Protein AF-A0A9P7N6I1-F1 (afdb_monomer_lite)

Radius of gyration: 19.03 Å; chains: 1; bounding box: 47×28×42 Å

Sequence (91 aa):
MAVSLSDMDAHEQPSDEMRSEWKYFAKLDPSTLAQQEPRIDDPRRLLSENGFRQAGRIGREQVARAFAELDPALAGLAEADVPVIHHPLLP

Foldseek 3Di:
DPDDPVNDDPPDDDDPVRVVVVVVQVPDDPCCVVPPDQVDADPPDDPVSGQKDFPAWDFLQNVLVVLVVVPNVCSVVSPGIGTDIDHPPDD

Organism: NCBI:txid123648

Secondary structure (DSSP, 8-state):
----GGG--TTSPPPHHHHHHHHHHHHS-HHHHHHT-TTS--TTS-GGGSS-EEEEEE-HHHHHHHHHTT-GGGGGG--SPEEEEE-TT--

Structure (mmCIF, N/CA/C/O backbone):
data_AF-A0A9P7N6I1-F1
#
_entry.id   AF-A0A9P7N6I1-F1
#
loop_
_atom_site.group_PDB
_atom_site.id
_atom_site.type_symbol
_atom_site.label_atom_id
_atom_site.label_alt_id
_atom_site.label_comp_id
_atom_site.label_asym_id
_atom_site.label_entity_id
_atom_site.label_seq_id
_atom_site.pdbx_PDB_ins_code
_atom_site.Cartn_x
_atom_site.Cartn_y
_atom_site.Cartn_z
_atom_site.occupancy
_atom_site.B_iso_or_equiv
_atom_site.auth_seq_id
_atom_site.auth_comp_id
_atom_site.auth_asym_id
_atom_site.auth_atom_id
_atom_site.pdbx_PDB_model_num
ATOM 1 N N . MET A 1 1 ? 15.364 -15.438 -16.630 1.00 30.67 1 MET A N 1
ATOM 2 C CA . MET A 1 1 ? 15.806 -15.969 -15.323 1.00 30.67 1 MET A CA 1
ATOM 3 C C . MET A 1 1 ? 15.325 -14.992 -14.266 1.00 30.67 1 MET A C 1
ATOM 5 O O . MET A 1 1 ? 15.433 -13.800 -14.516 1.00 30.67 1 MET A O 1
ATOM 9 N N . ALA A 1 2 ? 14.729 -15.453 -13.166 1.00 37.47 2 ALA A N 1
ATOM 10 C CA . ALA A 1 2 ? 14.354 -14.553 -12.077 1.00 37.47 2 ALA A CA 1
ATOM 11 C C . ALA A 1 2 ? 15.641 -14.107 -11.368 1.00 37.47 2 ALA A C 1
ATOM 13 O O . ALA A 1 2 ? 16.305 -14.932 -10.746 1.00 37.47 2 ALA A O 1
ATOM 14 N N . VAL A 1 3 ? 16.025 -12.842 -11.542 1.00 56.22 3 VAL A N 1
ATOM 15 C CA . VAL A 1 3 ? 17.145 -12.230 -10.819 1.00 56.22 3 VAL A CA 1
ATOM 16 C C . VAL A 1 3 ? 16.667 -12.034 -9.384 1.00 56.22 3 VAL A C 1
ATOM 18 O O . VAL A 1 3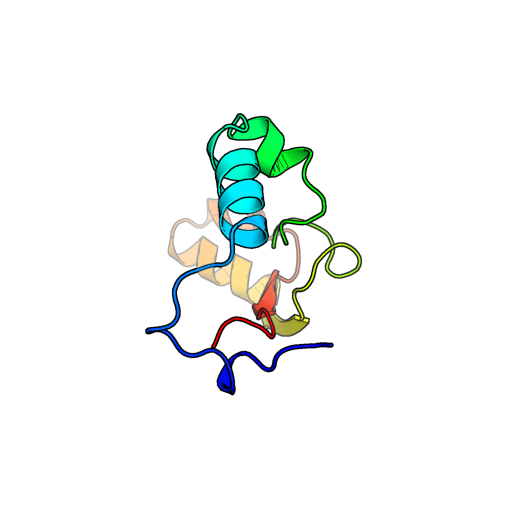 ? 15.665 -11.353 -9.159 1.00 56.22 3 VAL A O 1
ATOM 21 N N . SER A 1 4 ? 17.312 -12.685 -8.416 1.00 63.25 4 SER A N 1
ATOM 22 C CA . SER A 1 4 ? 17.080 -12.355 -7.010 1.00 63.25 4 SER A CA 1
ATOM 23 C C . SER A 1 4 ? 17.474 -10.893 -6.813 1.00 63.25 4 SER A C 1
ATOM 25 O O . SER A 1 4 ? 18.544 -10.495 -7.266 1.00 63.25 4 SER A O 1
ATOM 27 N N . LEU A 1 5 ? 16.652 -10.082 -6.138 1.00 63.59 5 LEU A N 1
ATOM 28 C CA . LEU A 1 5 ? 16.984 -8.673 -5.853 1.00 63.59 5 LEU A CA 1
ATOM 29 C C . LEU A 1 5 ? 18.347 -8.528 -5.153 1.00 63.59 5 LEU A C 1
ATOM 31 O O . LEU A 1 5 ? 19.008 -7.506 -5.283 1.00 63.59 5 LEU A O 1
ATOM 35 N N . SER A 1 6 ? 18.770 -9.568 -4.431 1.00 69.12 6 SER A N 1
ATOM 36 C CA . SER A 1 6 ? 20.063 -9.653 -3.750 1.00 69.12 6 SER A CA 1
ATOM 37 C C . SER A 1 6 ? 21.264 -9.803 -4.690 1.00 69.12 6 SER A C 1
ATOM 39 O O . SER A 1 6 ? 22.383 -9.531 -4.267 1.00 69.12 6 SER A O 1
ATOM 41 N N . ASP A 1 7 ? 21.038 -10.217 -5.938 1.00 71.50 7 ASP A N 1
ATOM 42 C CA . ASP A 1 7 ? 22.077 -10.423 -6.953 1.00 71.50 7 ASP A CA 1
ATOM 43 C C . ASP A 1 7 ? 22.231 -9.200 -7.878 1.00 71.50 7 ASP A C 1
ATOM 45 O O . ASP A 1 7 ? 23.077 -9.202 -8.771 1.00 71.50 7 ASP A O 1
ATOM 49 N N . MET A 1 8 ? 21.409 -8.157 -7.695 1.00 67.38 8 MET A N 1
ATOM 50 C CA . MET A 1 8 ? 21.495 -6.923 -8.477 1.00 67.38 8 MET A CA 1
ATOM 51 C C . MET A 1 8 ? 22.636 -6.039 -7.962 1.00 67.38 8 MET A C 1
ATOM 53 O O . MET A 1 8 ? 22.579 -5.528 -6.842 1.00 67.38 8 MET A O 1
ATOM 57 N N . ASP A 1 9 ? 23.656 -5.819 -8.794 1.00 77.69 9 ASP A N 1
ATOM 58 C CA . ASP A 1 9 ? 24.720 -4.857 -8.506 1.00 77.69 9 ASP A CA 1
ATOM 59 C C . ASP A 1 9 ? 24.212 -3.426 -8.739 1.00 77.69 9 ASP A C 1
ATOM 61 O O . ASP A 1 9 ? 23.950 -3.004 -9.864 1.00 77.69 9 ASP A O 1
ATOM 65 N N . ALA A 1 10 ? 24.094 -2.652 -7.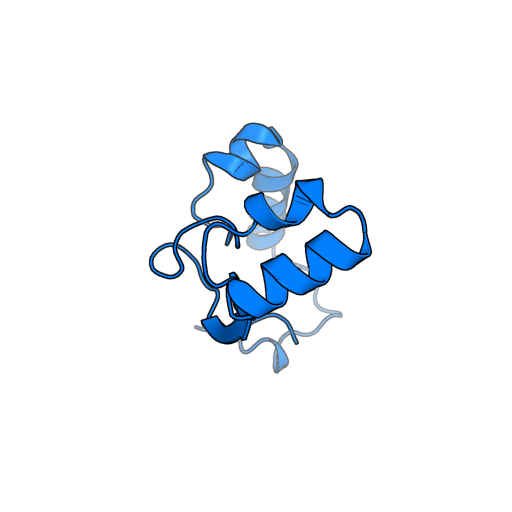660 1.00 76.56 10 ALA A N 1
ATOM 66 C CA . ALA A 1 10 ? 23.649 -1.261 -7.714 1.00 76.56 10 ALA A CA 1
ATOM 67 C C . ALA A 1 10 ? 24.617 -0.327 -8.472 1.00 76.56 10 ALA A C 1
ATOM 69 O O . ALA A 1 10 ? 24.243 0.803 -8.798 1.00 76.56 10 ALA A O 1
ATOM 70 N N . HIS A 1 11 ? 25.852 -0.763 -8.737 1.00 82.62 11 HIS A N 1
ATOM 71 C CA . HIS A 1 11 ? 26.833 -0.022 -9.530 1.00 82.62 11 HIS A CA 1
ATOM 72 C C . HIS A 1 11 ? 26.792 -0.368 -11.024 1.00 82.62 11 HIS A C 1
ATOM 74 O O . HIS A 1 11 ? 27.377 0.364 -11.834 1.00 82.62 11 HIS A O 1
ATOM 80 N N . GLU A 1 12 ? 26.097 -1.440 -11.405 1.00 85.31 12 GLU A N 1
ATOM 81 C CA . GLU A 1 12 ? 25.911 -1.800 -12.803 1.00 85.31 12 GLU A CA 1
ATOM 82 C C . GLU A 1 12 ? 25.016 -0.768 -13.502 1.00 85.31 12 GLU A C 1
ATOM 84 O O . GLU A 1 12 ? 24.002 -0.301 -12.976 1.00 85.31 12 GLU A O 1
ATOM 89 N N . GLN A 1 13 ? 25.409 -0.371 -14.713 1.00 87.19 13 GLN A N 1
ATOM 90 C CA . GLN A 1 13 ? 24.590 0.536 -15.507 1.00 87.19 13 GLN A CA 1
ATOM 91 C C . GLN A 1 13 ? 23.366 -0.209 -16.055 1.00 87.19 13 GLN A C 1
ATOM 93 O O . GLN A 1 13 ? 23.510 -1.324 -16.557 1.00 87.19 13 GLN A O 1
ATOM 98 N N . PRO A 1 14 ? 22.171 0.408 -16.051 1.00 85.94 14 PRO A N 1
ATOM 99 C CA . PRO A 1 14 ? 20.984 -0.228 -16.602 1.00 85.94 14 PRO A CA 1
ATOM 100 C C . PRO A 1 14 ? 21.165 -0.505 -18.099 1.00 85.94 14 PRO A C 1
ATOM 102 O O . PRO A 1 14 ? 21.650 0.345 -18.863 1.00 85.94 14 PRO A O 1
ATOM 105 N N . SER A 1 15 ? 20.718 -1.682 -18.534 1.00 91.00 15 SER A N 1
ATOM 106 C CA . SER A 1 15 ? 20.762 -2.080 -19.941 1.00 91.00 15 SER A CA 1
ATOM 107 C C . SER A 1 15 ? 19.971 -1.109 -20.834 1.00 91.00 15 SER A C 1
ATOM 109 O O . SER A 1 15 ? 19.149 -0.312 -20.364 1.00 91.00 15 SER A O 1
ATOM 111 N N . ASP A 1 16 ? 20.214 -1.142 -22.148 1.00 94.12 16 ASP A N 1
ATOM 112 C CA . ASP A 1 16 ? 19.425 -0.345 -23.103 1.00 94.12 16 ASP A CA 1
ATOM 113 C C . ASP A 1 16 ? 17.929 -0.692 -23.050 1.00 94.12 16 ASP A C 1
ATOM 115 O O . ASP A 1 16 ? 17.082 0.193 -23.204 1.00 94.12 16 ASP A O 1
ATOM 119 N N . GLU A 1 17 ? 17.603 -1.957 -22.779 1.00 93.31 17 GLU A N 1
ATOM 120 C CA . GLU A 1 17 ? 16.233 -2.440 -22.605 1.00 93.31 17 GLU A CA 1
ATOM 121 C C . GLU A 1 17 ? 15.579 -1.806 -21.372 1.00 93.31 17 GLU A C 1
ATOM 123 O O . GLU A 1 17 ? 14.551 -1.143 -21.505 1.00 93.31 17 GLU A O 1
ATOM 128 N N . MET A 1 18 ? 16.236 -1.868 -20.206 1.00 89.12 18 MET A N 1
ATOM 129 C CA . MET A 1 18 ? 15.743 -1.253 -18.965 1.00 89.12 18 MET A CA 1
ATOM 130 C C . MET A 1 18 ? 15.567 0.263 -19.107 1.00 89.12 18 MET A C 1
ATOM 132 O O . MET A 1 18 ? 14.567 0.836 -18.671 1.00 89.12 18 MET A O 1
ATOM 136 N N . ARG A 1 19 ? 16.521 0.940 -19.762 1.00 93.25 19 ARG A N 1
ATOM 137 C CA . ARG A 1 19 ? 16.425 2.383 -20.033 1.00 93.25 19 ARG A CA 1
ATOM 138 C C . ARG A 1 19 ? 15.265 2.716 -20.970 1.00 93.25 19 ARG A C 1
ATOM 140 O O . ARG A 1 19 ? 14.653 3.776 -20.821 1.00 93.25 19 ARG A O 1
ATOM 147 N N . SER A 1 20 ? 14.977 1.857 -21.942 1.00 95.12 20 SER A N 1
ATOM 148 C CA . SER A 1 20 ? 13.862 2.041 -22.875 1.00 95.12 20 SER A CA 1
ATOM 149 C C . SER A 1 20 ? 12.517 1.805 -22.191 1.00 95.12 20 SER A C 1
ATOM 151 O O . SER A 1 20 ? 11.601 2.607 -22.371 1.00 95.12 20 SER A O 1
ATOM 153 N N . GLU A 1 21 ? 12.423 0.780 -21.347 1.00 93.25 21 GLU A N 1
ATOM 154 C CA . GLU A 1 21 ? 11.234 0.493 -20.547 1.00 93.25 21 GLU A CA 1
ATOM 155 C C . GLU A 1 21 ? 10.931 1.630 -19.561 1.00 93.25 21 GLU A C 1
ATOM 157 O O . GLU A 1 21 ? 9.811 2.143 -19.533 1.00 93.25 21 GLU A O 1
ATOM 162 N N . TRP A 1 22 ? 11.943 2.134 -18.848 1.00 91.94 22 TRP A N 1
ATOM 163 C CA . TRP A 1 22 ? 11.786 3.310 -17.988 1.00 91.94 22 TRP A CA 1
ATOM 164 C C . TRP A 1 22 ? 11.283 4.535 -18.762 1.00 91.94 22 TRP A C 1
ATOM 166 O O . TRP A 1 22 ? 10.353 5.212 -18.326 1.00 91.94 22 TRP A O 1
ATOM 176 N N . LYS A 1 23 ? 11.860 4.821 -19.938 1.00 94.75 23 LYS A N 1
ATOM 177 C CA . LYS A 1 23 ? 11.425 5.944 -20.787 1.00 94.75 23 LYS A CA 1
ATOM 178 C C . LYS A 1 23 ? 9.978 5.812 -21.249 1.00 94.75 23 LYS A C 1
ATOM 180 O O . LYS A 1 23 ? 9.333 6.841 -21.438 1.00 94.75 23 LYS A O 1
ATOM 185 N N . TYR A 1 24 ? 9.497 4.594 -21.484 1.00 93.81 24 TYR A N 1
ATOM 186 C CA . TYR A 1 24 ? 8.096 4.353 -21.809 1.00 93.81 24 TYR A CA 1
ATOM 187 C C . TYR A 1 24 ? 7.208 4.769 -20.630 1.00 93.81 24 TYR A C 1
ATOM 189 O O . TYR A 1 24 ? 6.371 5.654 -20.797 1.00 93.81 24 TYR A O 1
ATOM 197 N N . PHE A 1 25 ? 7.464 4.240 -19.429 1.00 92.69 25 PHE A N 1
ATOM 198 C CA . PHE A 1 25 ? 6.665 4.559 -18.242 1.00 92.69 25 PHE A CA 1
ATOM 199 C C . PHE A 1 25 ? 6.733 6.042 -17.864 1.00 92.69 25 PHE A C 1
ATOM 201 O O . PHE A 1 25 ? 5.709 6.649 -17.574 1.00 92.69 25 PHE A O 1
ATOM 208 N N . ALA A 1 26 ? 7.916 6.654 -17.941 1.00 92.25 26 ALA A N 1
ATOM 209 C CA . ALA A 1 26 ? 8.126 8.060 -17.598 1.00 92.25 26 ALA A CA 1
ATOM 210 C C . ALA A 1 26 ? 7.378 9.050 -18.512 1.00 92.25 26 ALA A C 1
ATOM 212 O O . ALA A 1 26 ? 7.247 10.222 -18.165 1.00 92.25 26 ALA A O 1
ATOM 213 N N . LYS A 1 27 ? 6.927 8.608 -19.692 1.00 94.69 27 LYS A N 1
ATOM 214 C CA . LYS A 1 27 ? 6.174 9.430 -20.651 1.00 94.69 27 LYS A CA 1
ATOM 215 C C . LYS A 1 27 ? 4.666 9.203 -20.600 1.00 94.69 27 LYS A C 1
ATOM 217 O O . LYS A 1 27 ? 3.942 9.943 -21.264 1.00 94.69 27 LYS A O 1
ATOM 222 N N . LEU A 1 28 ? 4.200 8.177 -19.891 1.00 93.38 28 LEU A N 1
ATOM 223 C CA . LEU A 1 28 ? 2.774 7.913 -19.763 1.00 93.38 28 LEU A CA 1
ATOM 224 C C . LEU A 1 28 ? 2.102 8.987 -18.906 1.00 93.38 28 LEU A C 1
ATOM 226 O O . LEU A 1 28 ? 2.691 9.524 -17.967 1.00 93.38 28 LEU A O 1
ATOM 230 N N . ASP A 1 29 ? 0.842 9.273 -19.225 1.00 93.69 29 ASP A N 1
ATOM 231 C CA . ASP A 1 29 ? 0.006 10.125 -18.390 1.00 93.69 29 ASP A CA 1
ATOM 232 C C . ASP A 1 29 ? -0.241 9.453 -17.020 1.00 93.69 29 ASP A C 1
ATOM 234 O O . ASP A 1 29 ? -0.434 8.230 -16.969 1.00 93.69 29 ASP A O 1
ATOM 238 N N . PRO A 1 30 ? -0.270 10.209 -15.903 1.00 88.94 30 PRO A N 1
ATOM 239 C CA . PRO A 1 30 ? -0.507 9.643 -14.576 1.00 88.94 30 PRO A CA 1
ATOM 240 C C . PRO A 1 30 ? -1.793 8.814 -14.466 1.00 88.94 30 PRO A C 1
ATOM 242 O O . PRO A 1 30 ? -1.817 7.813 -13.749 1.00 88.94 30 PRO A O 1
ATOM 245 N N . SER A 1 31 ? -2.859 9.192 -15.179 1.00 89.62 31 SER A N 1
ATOM 246 C CA . SER A 1 31 ? -4.109 8.426 -15.182 1.00 89.62 31 SER A CA 1
ATOM 247 C C . SER A 1 31 ? -3.959 7.101 -15.932 1.00 89.62 31 SER A C 1
ATOM 249 O O . SER A 1 31 ? -4.432 6.072 -15.447 1.00 89.62 31 SER A O 1
ATOM 251 N N . THR A 1 32 ? -3.224 7.090 -17.048 1.00 88.62 32 THR A N 1
ATOM 252 C CA . THR A 1 32 ? -2.874 5.865 -17.779 1.00 88.62 32 THR A CA 1
ATOM 253 C C . THR A 1 32 ? -2.043 4.928 -16.906 1.00 88.62 32 THR A C 1
ATOM 255 O O . THR A 1 32 ? -2.370 3.748 -16.810 1.00 88.62 32 THR A O 1
ATOM 258 N N . LEU A 1 33 ? -1.030 5.448 -16.205 1.00 86.81 33 LEU A N 1
ATOM 259 C CA . LEU A 1 33 ? -0.222 4.658 -15.269 1.00 86.81 33 LEU A CA 1
ATOM 260 C C . LEU A 1 33 ? -1.077 4.028 -14.164 1.00 86.81 33 LEU A C 1
ATOM 262 O O . LEU A 1 33 ? -0.959 2.837 -13.900 1.00 86.81 33 LEU A O 1
ATOM 266 N N . ALA A 1 34 ? -1.956 4.811 -13.535 1.00 84.00 34 ALA A N 1
ATOM 267 C CA . ALA A 1 34 ? -2.742 4.344 -12.396 1.00 84.00 34 ALA A CA 1
ATOM 268 C C . ALA A 1 34 ? -3.878 3.382 -12.781 1.00 84.00 34 ALA A C 1
ATOM 270 O O . ALA A 1 34 ? -4.247 2.507 -11.998 1.00 84.00 34 ALA A O 1
ATOM 271 N N . GLN A 1 35 ? -4.488 3.565 -13.953 1.00 83.69 35 GLN A N 1
ATOM 272 C CA . GLN A 1 35 ? -5.725 2.864 -14.309 1.00 83.69 35 GLN A CA 1
ATOM 273 C C . GLN A 1 35 ? -5.517 1.786 -15.364 1.00 83.69 35 GLN A C 1
ATOM 275 O O . GLN A 1 35 ? -6.206 0.769 -15.329 1.00 83.69 35 GLN A O 1
ATOM 280 N N . GLN A 1 36 ? -4.590 1.996 -16.297 1.00 83.62 36 GLN A N 1
ATOM 281 C CA . GLN A 1 36 ? -4.509 1.196 -17.516 1.00 83.62 36 GLN A CA 1
ATOM 282 C C . GLN A 1 36 ? -3.303 0.266 -17.540 1.00 83.62 36 GLN A C 1
ATOM 284 O O . GLN A 1 36 ? -3.363 -0.722 -18.264 1.00 83.62 36 GLN A O 1
ATOM 289 N N . GLU A 1 37 ? -2.254 0.516 -16.744 1.00 88.62 37 GLU A N 1
ATOM 290 C CA . GLU A 1 37 ? -1.085 -0.364 -16.750 1.00 88.62 37 GLU A CA 1
ATOM 291 C C . GLU A 1 37 ? -1.214 -1.567 -15.805 1.00 88.62 37 GLU A C 1
ATOM 293 O O . GLU A 1 37 ? -1.231 -1.395 -14.587 1.00 88.62 37 GLU A O 1
ATOM 298 N N . PRO A 1 38 ? -1.257 -2.812 -16.329 1.00 86.06 38 PRO A N 1
ATOM 299 C CA . PRO A 1 38 ? -1.400 -4.015 -15.511 1.00 86.06 38 PRO A CA 1
ATOM 300 C C . PRO A 1 38 ? -0.083 -4.462 -14.864 1.00 86.06 38 PRO A C 1
ATOM 302 O O . PRO A 1 38 ? -0.092 -5.339 -14.012 1.00 86.06 38 PRO A O 1
ATOM 305 N N . ARG A 1 39 ? 1.053 -3.885 -15.280 1.00 87.75 39 ARG A N 1
ATOM 306 C CA . ARG A 1 39 ? 2.389 -4.196 -14.742 1.00 87.75 39 ARG A CA 1
ATOM 307 C C . ARG A 1 39 ? 2.689 -3.489 -13.417 1.00 87.75 39 ARG A C 1
ATOM 309 O O . ARG A 1 39 ? 3.725 -3.756 -12.821 1.00 87.75 39 ARG A O 1
ATOM 316 N N . ILE A 1 40 ? 1.833 -2.558 -12.999 1.00 88.00 40 ILE A N 1
ATOM 317 C CA . ILE A 1 40 ? 1.983 -1.815 -11.750 1.00 88.00 40 ILE A CA 1
ATOM 318 C C . ILE A 1 40 ? 1.027 -2.422 -10.732 1.00 88.00 40 ILE A C 1
ATOM 320 O O . ILE A 1 40 ? -0.192 -2.372 -10.899 1.00 88.00 40 ILE A O 1
ATOM 324 N N . ASP A 1 41 ? 1.592 -2.974 -9.665 1.00 89.94 41 ASP A N 1
ATOM 325 C CA . ASP A 1 41 ? 0.813 -3.507 -8.559 1.00 89.94 41 ASP A CA 1
ATOM 326 C C . ASP A 1 41 ? 0.146 -2.366 -7.775 1.00 89.94 41 ASP A C 1
ATOM 328 O O . ASP A 1 41 ? 0.816 -1.538 -7.156 1.00 89.94 41 ASP A O 1
ATOM 332 N N . ASP A 1 42 ? -1.191 -2.327 -7.787 1.00 88.44 42 ASP A N 1
ATOM 333 C CA . ASP A 1 42 ? -1.992 -1.342 -7.049 1.00 88.44 42 ASP A CA 1
ATOM 334 C C . ASP A 1 42 ? -2.614 -1.989 -5.795 1.00 88.44 42 ASP A C 1
ATOM 336 O O . ASP A 1 42 ? -3.436 -2.907 -5.926 1.00 88.44 42 ASP A O 1
ATOM 340 N N . PRO A 1 43 ? -2.290 -1.508 -4.577 1.00 89.94 43 PRO A N 1
ATOM 341 C CA . PRO A 1 43 ? -2.828 -2.055 -3.330 1.00 89.94 43 PRO A CA 1
ATOM 342 C C . PRO A 1 43 ? -4.342 -1.854 -3.163 1.00 89.94 43 PRO A C 1
ATOM 344 O O . PRO A 1 43 ? -4.940 -2.449 -2.270 1.00 89.94 43 PRO A O 1
ATOM 347 N N . ARG A 1 44 ? -4.971 -1.010 -3.993 1.00 87.00 44 ARG A N 1
ATOM 348 C CA . ARG A 1 44 ? -6.422 -0.759 -3.984 1.00 87.00 44 ARG A CA 1
ATOM 349 C C . ARG A 1 44 ? -7.209 -1.786 -4.800 1.00 87.00 44 ARG A C 1
ATOM 351 O O . ARG A 1 44 ? -8.431 -1.828 -4.688 1.00 87.00 44 ARG A O 1
ATOM 358 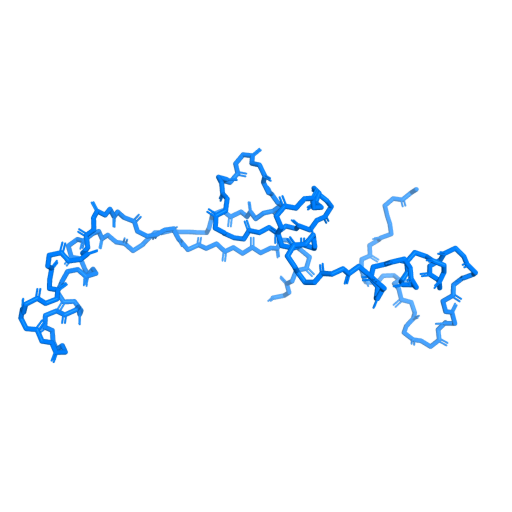N N . ARG A 1 45 ? -6.536 -2.574 -5.644 1.00 88.75 45 ARG A N 1
ATOM 359 C CA . ARG A 1 45 ? -7.154 -3.665 -6.413 1.00 88.75 45 ARG A CA 1
ATOM 360 C C . ARG A 1 45 ? -7.303 -4.918 -5.554 1.00 88.75 45 ARG A C 1
ATOM 362 O O . ARG A 1 45 ? -6.726 -5.022 -4.472 1.00 88.75 45 ARG A O 1
ATOM 369 N N . LEU A 1 46 ? -8.080 -5.880 -6.046 1.00 89.88 46 LEU A N 1
ATOM 370 C CA . LEU A 1 46 ? -8.206 -7.180 -5.394 1.00 89.88 46 LEU A CA 1
ATOM 371 C C . LEU A 1 46 ? -6.834 -7.861 -5.309 1.00 89.88 46 LEU A C 1
ATOM 373 O O . LEU A 1 46 ? -6.051 -7.804 -6.252 1.00 89.88 46 LEU A O 1
ATOM 377 N N . LEU A 1 47 ? -6.561 -8.566 -4.206 1.00 90.62 47 LEU A N 1
ATOM 378 C CA . LEU A 1 47 ? -5.289 -9.284 -4.023 1.00 90.62 47 LEU A CA 1
ATOM 379 C C . LEU A 1 47 ? -5.065 -10.397 -5.056 1.00 90.62 47 LEU A C 1
ATOM 381 O O . LEU A 1 47 ? -3.940 -10.818 -5.281 1.00 90.62 47 LEU A O 1
ATOM 385 N N . SER A 1 48 ? -6.131 -10.881 -5.699 1.00 88.75 48 SER A N 1
ATOM 386 C CA . SER A 1 48 ? -6.041 -11.810 -6.831 1.00 88.75 48 SER A CA 1
ATOM 387 C C . SER A 1 48 ? -5.557 -11.152 -8.128 1.00 88.75 48 SER A C 1
ATOM 389 O O . SER A 1 48 ? -5.260 -11.853 -9.089 1.00 88.75 48 SER A O 1
ATOM 391 N N . GLU A 1 49 ? -5.524 -9.821 -8.170 1.00 87.62 49 GLU A N 1
ATOM 392 C CA . GLU A 1 49 ? -5.236 -8.996 -9.347 1.00 87.62 49 GLU A CA 1
ATOM 393 C C . GLU A 1 49 ? -3.983 -8.124 -9.149 1.00 87.62 49 GLU A C 1
ATOM 395 O O . GLU A 1 49 ? -3.718 -7.238 -9.961 1.00 87.62 49 GLU A O 1
ATOM 400 N N . ASN A 1 50 ? -3.223 -8.343 -8.069 1.00 90.12 50 ASN A N 1
ATOM 401 C CA . ASN A 1 50 ? -1.974 -7.638 -7.788 1.00 90.12 50 ASN A CA 1
ATOM 402 C C . ASN A 1 50 ? -0.922 -8.566 -7.144 1.00 90.12 50 ASN A C 1
ATOM 404 O O . ASN A 1 50 ? -1.204 -9.705 -6.775 1.00 90.12 50 ASN A O 1
ATOM 408 N N . GLY A 1 51 ? 0.310 -8.075 -7.027 1.00 91.12 51 GLY A N 1
ATOM 409 C CA . GLY A 1 51 ? 1.461 -8.774 -6.449 1.00 91.12 51 GLY A CA 1
ATOM 410 C C . GLY A 1 51 ? 1.546 -8.745 -4.919 1.00 91.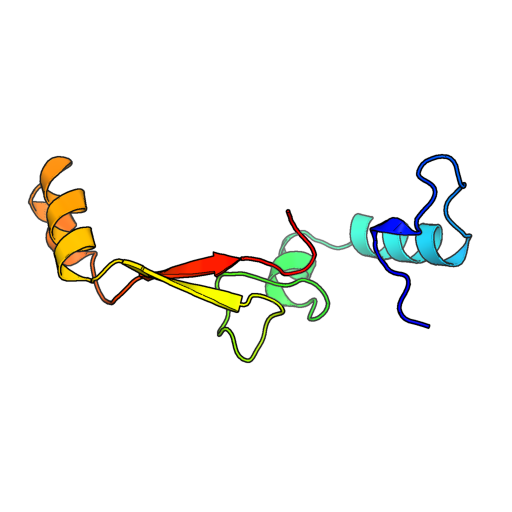12 51 GLY A C 1
ATOM 411 O O . GLY A 1 51 ? 2.490 -9.299 -4.343 1.00 91.12 51 GLY A O 1
ATOM 412 N N . PHE A 1 52 ? 0.590 -8.115 -4.229 1.00 94.69 52 PHE A N 1
ATOM 413 C CA . PHE A 1 52 ? 0.610 -8.005 -2.772 1.00 94.69 52 PHE A CA 1
ATOM 414 C C . PHE A 1 52 ? 0.152 -9.298 -2.091 1.00 94.69 52 PHE A C 1
ATOM 416 O O . PHE A 1 52 ? -0.667 -10.065 -2.592 1.00 94.69 52 PHE A O 1
ATOM 423 N N . ARG A 1 53 ? 0.663 -9.527 -0.882 1.00 94.31 53 ARG A N 1
ATOM 424 C CA . ARG A 1 53 ? 0.263 -10.631 -0.008 1.00 94.31 53 ARG A CA 1
ATOM 425 C C . ARG A 1 53 ? -0.325 -10.090 1.279 1.00 94.31 53 ARG A C 1
ATOM 427 O O . ARG A 1 53 ? 0.162 -9.106 1.831 1.00 94.31 53 ARG A O 1
ATOM 434 N N . GLN A 1 54 ? -1.355 -10.757 1.780 1.00 95.50 54 GLN A N 1
ATOM 435 C CA . GLN A 1 54 ? -1.951 -10.411 3.061 1.00 95.50 54 GLN A CA 1
ATOM 436 C C . GLN A 1 54 ? -1.119 -10.989 4.212 1.00 95.50 54 GLN A C 1
ATOM 438 O O . GLN A 1 54 ? -0.959 -12.203 4.316 1.00 95.50 54 GLN A O 1
ATOM 443 N N . ALA A 1 55 ? -0.633 -10.119 5.096 1.00 95.06 55 ALA A N 1
ATOM 444 C CA . ALA A 1 55 ? 0.036 -10.497 6.343 1.00 95.06 55 ALA A CA 1
ATOM 445 C C . ALA A 1 55 ? -0.940 -10.581 7.528 1.00 95.06 55 ALA A C 1
ATOM 447 O O . ALA A 1 55 ? -0.698 -11.303 8.492 1.00 95.06 55 ALA A O 1
ATOM 448 N N . GLY A 1 56 ? -2.051 -9.842 7.472 1.00 96.12 56 GLY A N 1
ATOM 449 C CA . GLY A 1 56 ? -3.021 -9.791 8.559 1.00 96.12 56 GLY A CA 1
ATOM 450 C C . GLY A 1 56 ? -4.265 -8.986 8.209 1.00 96.12 56 GLY A C 1
ATOM 451 O O . GLY A 1 56 ? -4.541 -8.703 7.041 1.00 96.12 56 GLY A O 1
ATOM 452 N N . ARG A 1 57 ? -5.043 -8.626 9.229 1.00 96.75 57 ARG A N 1
ATOM 453 C CA . ARG A 1 57 ? -6.213 -7.756 9.084 1.00 96.75 57 ARG A CA 1
ATOM 454 C C . ARG A 1 57 ? -6.427 -6.916 10.337 1.00 96.75 57 ARG A C 1
ATOM 456 O O . ARG A 1 57 ? -6.130 -7.373 11.439 1.00 96.75 57 ARG A O 1
ATOM 463 N N . ILE A 1 58 ? -6.994 -5.734 10.154 1.00 97.44 58 ILE A N 1
ATOM 464 C CA . ILE A 1 58 ? -7.552 -4.909 11.222 1.00 97.44 58 ILE A CA 1
ATOM 465 C C . ILE A 1 58 ? -9.066 -5.094 11.166 1.00 97.44 58 ILE A C 1
ATOM 467 O O . ILE A 1 58 ? -9.679 -4.862 10.125 1.00 97.44 58 ILE A O 1
ATOM 471 N N . GLY A 1 59 ? -9.662 -5.549 12.267 1.00 98.00 59 GLY A N 1
ATOM 472 C CA . GLY A 1 59 ? -11.099 -5.809 12.315 1.00 98.00 59 GLY A CA 1
ATOM 473 C C . GLY A 1 59 ? -11.914 -4.527 12.155 1.00 98.00 59 GLY A C 1
ATOM 474 O O . GLY A 1 59 ? -11.548 -3.489 12.712 1.00 98.00 59 GLY A O 1
ATOM 475 N N . ARG A 1 60 ? -13.049 -4.600 11.456 1.00 97.75 60 ARG A N 1
ATOM 476 C CA . ARG A 1 60 ? -13.958 -3.463 11.229 1.00 97.75 60 ARG A CA 1
ATOM 477 C C . ARG A 1 60 ? -14.298 -2.709 12.517 1.00 97.75 60 ARG A C 1
ATOM 479 O O . ARG A 1 60 ? -14.293 -1.486 12.541 1.00 97.75 60 ARG A O 1
ATOM 486 N N . GLU A 1 61 ? -14.558 -3.428 13.609 1.00 97.88 61 GLU A N 1
ATOM 487 C CA . GLU A 1 61 ? -14.879 -2.835 14.917 1.00 97.88 61 GLU A CA 1
ATOM 488 C C . GLU A 1 61 ? -13.713 -2.034 15.502 1.00 97.88 61 GLU A C 1
ATOM 490 O O . GLU A 1 61 ? -13.909 -0.970 16.090 1.00 97.88 61 GLU A O 1
ATOM 495 N N . GLN A 1 62 ? -12.485 -2.518 15.306 1.00 98.06 62 GLN A N 1
ATOM 496 C CA . GLN A 1 62 ? -11.285 -1.807 15.723 1.00 98.06 62 GLN A CA 1
ATOM 497 C C . GLN A 1 62 ? -11.099 -0.525 14.906 1.00 98.06 62 GLN A C 1
ATOM 499 O O . GLN A 1 62 ? -10.757 0.502 15.489 1.00 98.06 62 GLN A O 1
ATOM 504 N N . VAL A 1 63 ? -11.361 -0.571 13.594 1.00 97.81 63 VAL A N 1
ATOM 505 C CA . VAL A 1 63 ? -11.332 0.614 12.720 1.00 97.81 63 VAL A CA 1
ATOM 506 C C . VAL A 1 63 ? -12.412 1.616 13.129 1.00 97.81 63 VAL A C 1
ATOM 508 O O . VAL A 1 63 ? -12.105 2.787 13.323 1.00 97.81 63 VAL A O 1
ATOM 511 N N . ALA A 1 64 ? -13.648 1.157 13.349 1.00 98.25 64 ALA A N 1
ATOM 512 C CA . ALA A 1 64 ? -14.763 2.002 13.777 1.00 98.25 64 ALA A CA 1
ATOM 513 C C . ALA A 1 64 ? -14.453 2.727 15.093 1.00 98.25 64 ALA A C 1
ATOM 515 O O . ALA A 1 64 ? -14.665 3.933 15.204 1.00 98.25 64 ALA A O 1
ATOM 516 N N . ARG A 1 65 ? -13.898 2.003 16.075 1.00 98.31 65 ARG A N 1
ATOM 517 C CA . ARG A 1 65 ? -13.463 2.591 17.346 1.00 98.31 65 ARG A CA 1
ATOM 518 C C . ARG A 1 65 ? -12.359 3.623 17.132 1.00 98.31 65 ARG A C 1
ATOM 520 O O . ARG A 1 65 ? -12.456 4.708 17.681 1.00 98.31 65 ARG A O 1
ATOM 527 N N . ALA A 1 66 ? -11.345 3.312 16.323 1.00 97.38 66 ALA A N 1
ATOM 528 C CA . ALA A 1 66 ? -10.256 4.247 16.040 1.00 97.38 66 ALA A CA 1
ATOM 529 C C . ALA A 1 66 ? -10.745 5.530 15.344 1.00 97.38 66 ALA A C 1
ATOM 531 O O . ALA A 1 66 ? -10.272 6.614 15.665 1.00 97.38 66 ALA A O 1
ATOM 532 N N . PHE A 1 67 ? -11.709 5.428 14.425 1.00 97.81 67 PHE A N 1
ATOM 533 C CA . PHE A 1 67 ? -12.326 6.594 13.789 1.00 97.81 67 PHE A CA 1
ATOM 534 C C . PHE A 1 67 ? -13.158 7.424 14.772 1.00 97.81 67 PHE A C 1
ATOM 536 O O . PHE A 1 67 ? -13.085 8.649 14.731 1.00 97.81 67 PHE A O 1
ATOM 543 N N . ALA A 1 68 ? -13.883 6.778 15.690 1.00 98.06 68 ALA A N 1
ATOM 544 C CA . ALA A 1 68 ? -14.667 7.463 16.718 1.00 98.06 68 ALA A CA 1
ATOM 545 C C . ALA A 1 68 ? -13.814 8.306 17.684 1.00 98.06 68 ALA A C 1
ATOM 547 O O . ALA A 1 68 ? -14.304 9.311 18.192 1.00 98.06 68 ALA A O 1
ATOM 548 N N . GLU A 1 69 ? -12.553 7.922 17.919 1.00 98.12 69 GLU A N 1
ATOM 549 C CA . GLU A 1 69 ? -11.600 8.715 18.716 1.00 98.12 69 GLU A CA 1
ATOM 550 C C . GLU A 1 69 ? -11.247 10.057 18.049 1.00 98.12 69 GLU A C 1
ATOM 552 O O . GLU A 1 69 ? -10.870 11.003 18.737 1.00 98.12 69 GLU A O 1
ATOM 557 N N . LEU A 1 70 ? -11.361 10.156 16.718 1.00 97.25 70 LEU A N 1
ATOM 558 C CA . LEU A 1 70 ? -11.167 11.410 15.981 1.00 97.25 70 LEU A CA 1
ATOM 559 C C . LEU A 1 70 ? -12.456 12.238 15.952 1.00 97.25 70 LEU A C 1
ATOM 561 O O . LEU A 1 70 ? -12.439 13.425 16.269 1.00 97.25 70 LEU A O 1
ATOM 565 N N . ASP A 1 71 ? -13.562 11.603 15.564 1.00 97.38 71 ASP A N 1
ATOM 566 C CA . ASP A 1 71 ? -14.912 12.163 15.607 1.00 97.38 71 ASP A CA 1
ATOM 567 C C . ASP A 1 71 ? -15.924 10.998 15.635 1.00 97.38 71 ASP A C 1
ATOM 569 O O . ASP A 1 71 ? -15.878 10.132 14.751 1.00 97.38 71 ASP A O 1
ATOM 573 N N . PRO A 1 72 ? -16.863 10.953 16.602 1.00 96.88 72 PRO A N 1
ATOM 574 C CA . PRO A 1 72 ? -17.884 9.909 16.682 1.00 96.88 72 PRO A CA 1
ATOM 575 C C . PRO A 1 72 ? -18.673 9.674 15.383 1.00 96.88 72 PRO A C 1
ATOM 577 O O . PRO A 1 72 ? -19.088 8.543 15.122 1.00 96.88 72 PRO A O 1
ATOM 580 N N . ALA A 1 73 ? -18.864 10.700 14.548 1.00 97.31 73 ALA A N 1
ATOM 581 C CA . ALA A 1 73 ? -19.561 10.581 13.267 1.00 97.31 73 ALA A CA 1
ATOM 582 C C . ALA A 1 73 ? -18.797 9.721 12.241 1.00 97.31 73 ALA A C 1
ATOM 584 O O . ALA A 1 73 ? -19.408 9.154 11.333 1.00 97.31 73 ALA A O 1
ATOM 585 N N . LEU A 1 74 ? -17.477 9.579 12.391 1.00 97.50 74 LEU A N 1
ATOM 586 C CA . LEU A 1 74 ? -16.627 8.830 11.463 1.00 97.50 74 LEU A CA 1
ATOM 587 C C . LEU A 1 74 ? -16.669 7.318 11.693 1.00 97.50 74 LEU A C 1
ATOM 589 O O . LEU A 1 74 ? -16.259 6.566 10.812 1.00 97.50 74 LEU A O 1
ATOM 593 N N . ALA A 1 75 ? -17.199 6.845 12.825 1.00 96.00 75 ALA A N 1
ATOM 594 C CA . ALA A 1 75 ? -17.286 5.414 13.130 1.00 96.00 75 ALA A CA 1
ATOM 595 C C . ALA A 1 75 ? -18.007 4.613 12.026 1.00 96.00 75 ALA A C 1
ATOM 597 O O . ALA A 1 75 ? -17.661 3.460 11.762 1.00 96.00 75 ALA A O 1
ATOM 598 N N . GLY A 1 76 ? -18.984 5.2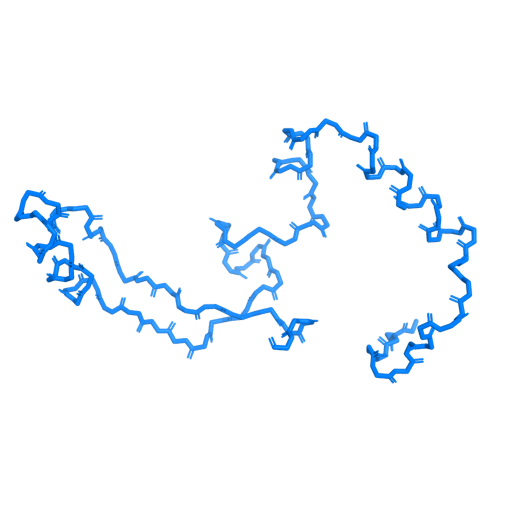38 11.358 1.00 95.50 76 GLY A N 1
ATOM 599 C CA . GLY A 1 76 ? -19.751 4.643 10.262 1.00 95.50 76 GLY A CA 1
ATOM 600 C C . GLY A 1 76 ? -18.969 4.435 8.961 1.00 95.50 76 GLY A C 1
ATOM 601 O O . GLY A 1 76 ? -19.418 3.660 8.126 1.00 95.50 76 GLY A O 1
ATOM 602 N N . LEU A 1 77 ? -17.800 5.066 8.793 1.00 96.25 77 LEU A N 1
ATOM 603 C CA . LEU A 1 77 ? -16.946 4.888 7.607 1.00 96.25 77 LEU A CA 1
ATOM 604 C C . LEU A 1 77 ? -16.205 3.539 7.599 1.00 96.25 77 LEU A C 1
ATOM 606 O O . LEU A 1 77 ? -15.597 3.166 6.600 1.00 96.25 77 LEU A O 1
ATOM 610 N N . ALA A 1 78 ? -16.225 2.800 8.710 1.00 95.94 78 ALA A N 1
ATOM 611 C CA . ALA A 1 78 ? -15.650 1.464 8.793 1.00 95.94 78 ALA A CA 1
ATOM 612 C C . ALA A 1 78 ? -16.604 0.419 8.184 1.00 95.94 78 ALA A C 1
ATOM 614 O O . ALA A 1 78 ? -17.396 -0.215 8.889 1.00 95.94 78 ALA A O 1
ATOM 615 N N . GLU A 1 79 ? -16.514 0.236 6.866 1.00 95.06 79 GLU A N 1
ATOM 616 C CA . GLU A 1 79 ? -17.394 -0.659 6.101 1.00 95.06 79 GLU A CA 1
ATOM 617 C C . GLU A 1 79 ? -17.024 -2.146 6.244 1.00 95.06 79 GLU A C 1
ATOM 619 O O . GLU A 1 79 ? -17.905 -3.005 6.295 1.00 95.06 79 GLU A O 1
ATOM 624 N N . ALA A 1 80 ? -15.732 -2.467 6.356 1.00 94.88 80 ALA A N 1
ATOM 625 C CA . ALA A 1 80 ? -15.227 -3.840 6.378 1.00 94.88 80 ALA A CA 1
ATOM 626 C C . ALA A 1 80 ? -13.920 -3.978 7.178 1.00 94.88 80 ALA A C 1
ATOM 628 O O . ALA A 1 80 ? -13.341 -2.992 7.63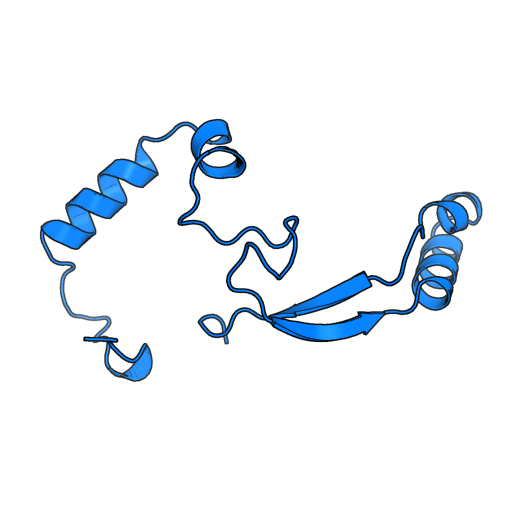8 1.00 94.88 80 ALA A O 1
ATOM 629 N N . ASP A 1 81 ? -13.459 -5.221 7.341 1.00 95.88 81 ASP A N 1
ATOM 630 C CA . ASP A 1 81 ? -12.099 -5.504 7.802 1.00 95.88 81 ASP A CA 1
ATOM 631 C C . ASP A 1 81 ? -11.086 -4.930 6.800 1.00 95.88 81 ASP A C 1
ATOM 633 O O . ASP A 1 81 ? -11.241 -5.080 5.587 1.00 95.88 81 ASP A O 1
ATOM 637 N N . VAL A 1 82 ? -10.019 -4.311 7.304 1.00 94.31 82 VAL A N 1
ATOM 638 C CA . VAL A 1 82 ? -8.964 -3.719 6.472 1.00 94.31 82 VAL A CA 1
ATOM 639 C C . VAL A 1 82 ? -7.789 -4.695 6.383 1.00 94.31 82 VAL A C 1
ATOM 641 O O . VAL A 1 82 ? -7.230 -5.063 7.423 1.00 94.31 82 VAL A O 1
ATOM 644 N N . PRO A 1 83 ? -7.384 -5.145 5.183 1.00 94.62 83 PRO A N 1
ATOM 645 C CA . PRO A 1 83 ? -6.256 -6.053 5.044 1.00 94.62 83 PRO A CA 1
ATOM 646 C C . PRO A 1 83 ? -4.936 -5.326 5.326 1.00 94.62 83 PRO A C 1
ATOM 648 O O . PRO A 1 83 ? -4.708 -4.209 4.868 1.00 94.62 83 PRO A O 1
ATOM 651 N N . VAL A 1 84 ? -4.038 -5.992 6.052 1.00 95.19 84 VAL A N 1
ATOM 652 C CA . VAL A 1 84 ? -2.635 -5.577 6.159 1.00 95.19 84 VAL A CA 1
ATOM 653 C C . VAL A 1 84 ? -1.867 -6.340 5.096 1.00 95.19 84 VAL A C 1
ATOM 655 O O . VAL A 1 84 ? -1.856 -7.575 5.111 1.00 95.19 84 VAL A O 1
ATOM 658 N N . ILE A 1 85 ? -1.254 -5.613 4.169 1.00 95.44 85 ILE A N 1
ATOM 659 C CA . ILE A 1 85 ? -0.623 -6.179 2.978 1.00 95.44 85 ILE A CA 1
ATOM 660 C C . ILE A 1 85 ? 0.857 -5.821 2.914 1.00 95.44 85 ILE A C 1
ATOM 662 O O . ILE A 1 85 ? 1.274 -4.776 3.408 1.00 95.44 85 ILE A O 1
ATOM 666 N N . HIS A 1 86 ? 1.640 -6.687 2.283 1.00 94.25 86 HIS A N 1
ATOM 667 C CA . HIS A 1 86 ? 3.045 -6.451 1.986 1.00 94.25 86 HIS A CA 1
ATOM 668 C C . HIS A 1 86 ? 3.358 -6.908 0.562 1.00 94.25 86 HIS A C 1
ATOM 670 O O . HIS A 1 86 ? 2.716 -7.821 0.036 1.00 94.25 86 HIS A O 1
ATOM 676 N N . HIS A 1 87 ? 4.342 -6.276 -0.069 1.00 93.31 87 HIS A N 1
ATOM 677 C CA . HIS A 1 87 ? 4.815 -6.695 -1.380 1.00 93.31 87 HIS A CA 1
ATOM 678 C C . HIS A 1 87 ? 6.067 -7.566 -1.207 1.00 93.31 87 HIS A C 1
ATOM 680 O O . HIS A 1 87 ? 6.993 -7.121 -0.542 1.00 93.31 87 HIS A O 1
ATOM 686 N N . PRO A 1 88 ? 6.167 -8.772 -1.793 1.00 89.25 88 PRO A N 1
ATOM 687 C CA . PRO A 1 88 ? 7.345 -9.635 -1.623 1.00 89.25 88 PRO A CA 1
ATOM 688 C C . PRO A 1 88 ? 8.670 -9.027 -2.109 1.00 89.25 88 PRO A C 1
ATOM 690 O O . PRO A 1 88 ? 9.731 -9.498 -1.719 1.00 89.25 88 PRO A O 1
ATOM 693 N N . LEU A 1 89 ? 8.600 -8.016 -2.983 1.00 84.12 89 LEU A N 1
ATOM 694 C CA . LEU A 1 89 ? 9.766 -7.284 -3.496 1.00 84.12 89 LEU A CA 1
ATOM 695 C C . LEU A 1 89 ? 10.123 -6.035 -2.673 1.00 84.12 89 LEU A C 1
ATOM 697 O O . LEU A 1 89 ? 11.127 -5.396 -2.972 1.00 84.12 89 LEU A O 1
ATOM 701 N N . LEU A 1 90 ? 9.303 -5.658 -1.687 1.00 78.69 90 LEU A N 1
ATOM 702 C CA . LEU A 1 90 ? 9.573 -4.529 -0.798 1.00 78.69 90 LEU A CA 1
ATOM 703 C C . LEU A 1 90 ? 9.911 -5.074 0.602 1.00 78.69 90 LEU A C 1
ATOM 705 O O . LEU A 1 90 ? 9.178 -5.941 1.084 1.00 78.69 90 LEU A O 1
ATOM 709 N N . PRO A 1 91 ? 11.019 -4.628 1.220 1.00 67.19 91 PRO A N 1
ATOM 710 C CA . PRO A 1 91 ? 11.413 -5.060 2.559 1.00 67.19 91 PRO A CA 1
ATOM 711 C C . PRO A 1 91 ? 10.430 -4.612 3.648 1.00 67.19 91 PRO A C 1
ATOM 713 O O . PRO A 1 91 ? 9.766 -3.563 3.469 1.00 67.19 91 PRO A O 1
#

pLDDT: mean 88.77, std 11.95, range [30.67, 98.31]